Protein AF-A0A1I4DK15-F1 (afdb_monomer)

Mean predicted aligned error: 13.54 Å

Radius of gyration: 18.63 Å; Cα contacts (8 Å, |Δi|>4): 145; chains: 1; bounding box: 46×34×52 Å

Sequence (138 aa):
MPQNYDPCEICAALAQGGHEGVSSITADGKHLLVPVRHVETWGALTDEEKTQLSAQIYEVQQGYTLHSGLLADLRFVEHDGHLRVEIFERPLGEKTRLISGKEDHLIEHLKINLDAATQVDAALSFVMRSGLKMVFPY

Organism: NCBI:txid1280847

Secondary structure (DSSP, 8-state):
--------HHHHHHTTS---SEEEEEETTEEEEEESS--SSGGGS-HHHHHHHHHHHHHHHHHHHHHHSSPEEEEEE-TTSS-EEEEEEPPS-----S--SS--HHHHHHHHHHHT-S---HHHHTTSHHHHTTTTT-

Structure (mmCIF, N/CA/C/O backbone):
data_AF-A0A1I4DK15-F1
#
_entry.id   AF-A0A1I4DK15-F1
#
loop_
_atom_site.group_PDB
_atom_site.id
_atom_site.type_symbol
_atom_site.label_atom_id
_atom_site.label_alt_id
_atom_site.label_comp_id
_atom_site.label_asym_id
_atom_site.label_entity_id
_atom_site.label_seq_id
_atom_site.pdbx_PDB_ins_code
_atom_site.Cartn_x
_atom_site.Cartn_y
_atom_site.Cartn_z
_atom_site.occupancy
_atom_site.B_iso_or_equiv
_atom_site.auth_seq_id
_atom_site.auth_comp_id
_atom_site.auth_asym_id
_atom_site.auth_atom_id
_atom_site.pdbx_PDB_model_num
ATOM 1 N N . MET A 1 1 ? 28.155 -4.718 -18.084 1.00 32.56 1 MET A N 1
ATOM 2 C CA . MET A 1 1 ? 27.560 -5.975 -18.585 1.00 32.56 1 MET A CA 1
ATOM 3 C C . MET A 1 1 ? 26.055 -5.812 -18.488 1.00 32.56 1 MET A C 1
ATOM 5 O O . MET A 1 1 ? 25.633 -5.371 -17.426 1.00 32.56 1 MET A O 1
ATOM 9 N N . PRO A 1 2 ? 25.262 -6.037 -19.548 1.00 39.88 2 PRO A N 1
ATOM 10 C CA . PRO A 1 2 ? 23.816 -5.913 -19.428 1.00 39.88 2 PRO A CA 1
ATOM 11 C C . PRO A 1 2 ? 23.318 -7.103 -18.601 1.00 39.88 2 PRO A C 1
ATOM 13 O O . PRO A 1 2 ? 23.617 -8.251 -18.924 1.00 39.88 2 PRO A O 1
ATOM 16 N N . GLN A 1 3 ? 22.659 -6.821 -17.481 1.00 43.66 3 GLN A N 1
ATOM 17 C CA . GLN A 1 3 ? 22.002 -7.836 -16.668 1.00 43.66 3 GLN A CA 1
ATOM 18 C C . GLN A 1 3 ? 20.834 -8.397 -17.488 1.00 43.66 3 GLN A C 1
ATOM 20 O O . GLN A 1 3 ? 19.925 -7.657 -17.858 1.00 43.66 3 GLN A O 1
ATOM 25 N N . ASN A 1 4 ? 20.908 -9.686 -17.824 1.00 38.75 4 ASN A N 1
ATOM 26 C CA . ASN A 1 4 ? 19.766 -10.460 -18.303 1.00 38.75 4 ASN A CA 1
ATOM 27 C C . ASN A 1 4 ? 18.735 -10.479 -17.171 1.00 38.75 4 ASN A C 1
ATOM 29 O O . ASN A 1 4 ? 18.892 -11.239 -16.219 1.00 38.75 4 ASN A O 1
ATOM 33 N N . TYR A 1 5 ? 17.730 -9.614 -17.257 1.00 50.56 5 TYR A N 1
ATOM 34 C CA . TYR A 1 5 ? 16.531 -9.722 -16.440 1.00 50.56 5 TYR A CA 1
ATOM 35 C C . TYR A 1 5 ? 15.678 -10.858 -17.010 1.00 50.56 5 TYR A C 1
ATOM 37 O O . TYR A 1 5 ? 15.392 -10.871 -18.212 1.00 50.56 5 TYR A O 1
ATOM 45 N N . ASP A 1 6 ? 15.287 -11.808 -16.159 1.00 58.94 6 ASP A N 1
ATOM 46 C CA . ASP A 1 6 ? 14.157 -12.690 -16.447 1.00 58.94 6 ASP A CA 1
ATOM 47 C C . ASP A 1 6 ? 12.943 -11.830 -16.852 1.00 58.94 6 ASP A C 1
ATOM 49 O O . ASP A 1 6 ? 12.798 -10.700 -16.367 1.00 58.94 6 ASP A O 1
ATOM 53 N N . PRO A 1 7 ? 12.086 -12.297 -17.774 1.00 70.12 7 PRO A N 1
ATOM 54 C CA . PRO A 1 7 ? 10.965 -11.502 -18.253 1.00 70.12 7 PRO A CA 1
ATOM 55 C C . PRO A 1 7 ? 10.008 -11.193 -17.095 1.00 70.12 7 PRO A C 1
ATOM 57 O O . PRO A 1 7 ? 9.261 -12.058 -16.649 1.00 70.12 7 PRO A O 1
ATOM 60 N N . CYS A 1 8 ? 10.024 -9.948 -16.610 1.00 78.25 8 CYS A N 1
ATOM 61 C CA . CYS A 1 8 ? 9.085 -9.493 -15.592 1.00 78.25 8 CYS A CA 1
ATOM 62 C C . CYS A 1 8 ? 7.657 -9.518 -16.157 1.00 78.25 8 CYS A C 1
ATOM 64 O O . CYS A 1 8 ? 7.314 -8.739 -17.054 1.00 78.25 8 CYS A O 1
ATOM 66 N N . GLU A 1 9 ? 6.812 -10.388 -15.603 1.00 78.44 9 GLU A N 1
ATOM 67 C CA . GLU A 1 9 ? 5.414 -10.540 -16.020 1.00 78.44 9 GLU A CA 1
ATOM 68 C C . GLU A 1 9 ? 4.608 -9.249 -15.816 1.00 78.44 9 GLU A C 1
ATOM 70 O O . GLU A 1 9 ? 3.766 -8.909 -16.646 1.00 78.44 9 GLU A O 1
ATOM 75 N N . ILE A 1 10 ? 4.917 -8.478 -14.765 1.00 78.94 10 ILE A N 1
ATOM 76 C CA . ILE A 1 10 ? 4.265 -7.190 -14.484 1.00 78.94 10 ILE A CA 1
ATOM 77 C C . ILE A 1 10 ? 4.620 -6.165 -15.566 1.00 78.94 10 ILE A C 1
ATOM 79 O O . ILE A 1 10 ? 3.734 -5.495 -16.092 1.00 78.94 10 ILE A O 1
ATOM 83 N N . CYS A 1 11 ? 5.890 -6.078 -15.971 1.00 80.69 11 CYS A N 1
ATOM 84 C CA . CYS A 1 11 ? 6.291 -5.204 -17.075 1.00 80.69 11 CYS A CA 1
ATOM 85 C C . CYS A 1 11 ? 5.625 -5.613 -18.394 1.00 80.69 11 CYS A C 1
ATOM 87 O O . CYS A 1 11 ? 5.177 -4.747 -19.144 1.00 80.69 11 CYS A O 1
ATOM 89 N N . ALA A 1 12 ? 5.527 -6.917 -18.669 1.00 78.50 12 ALA A N 1
ATOM 90 C CA . ALA A 1 12 ? 4.858 -7.424 -19.864 1.00 78.50 12 ALA A CA 1
ATOM 91 C C . ALA A 1 12 ? 3.350 -7.111 -19.867 1.00 78.50 12 ALA A C 1
ATOM 93 O O . ALA A 1 12 ? 2.799 -6.763 -20.913 1.00 78.50 12 ALA A O 1
ATOM 94 N N . ALA A 1 13 ? 2.695 -7.189 -18.704 1.00 77.62 13 ALA A N 1
ATOM 95 C CA . ALA A 1 13 ? 1.289 -6.832 -18.539 1.00 77.62 13 ALA A CA 1
ATOM 96 C C . ALA A 1 13 ? 1.051 -5.321 -18.710 1.00 77.62 13 ALA A C 1
ATOM 98 O O . ALA A 1 13 ? 0.103 -4.917 -19.381 1.00 77.62 13 ALA A O 1
ATOM 99 N N . LEU A 1 14 ? 1.935 -4.481 -18.161 1.00 77.81 14 LEU A N 1
ATOM 100 C CA . LEU A 1 14 ? 1.814 -3.021 -18.230 1.00 77.81 14 LEU A CA 1
ATOM 101 C C . LEU A 1 14 ? 2.190 -2.445 -19.600 1.00 77.81 14 LEU A C 1
ATOM 103 O O . LEU A 1 14 ? 1.663 -1.403 -19.973 1.00 77.81 14 LEU A O 1
ATOM 107 N N . ALA A 1 15 ? 3.029 -3.127 -20.386 1.00 68.25 15 ALA A N 1
ATOM 108 C CA . ALA A 1 15 ? 3.416 -2.688 -21.731 1.00 68.25 15 ALA A CA 1
ATOM 109 C C . ALA A 1 15 ? 2.232 -2.562 -22.713 1.00 68.25 15 ALA A C 1
ATOM 111 O O . ALA A 1 15 ? 2.366 -1.933 -23.762 1.00 68.25 15 ALA A O 1
ATOM 112 N N . GLN A 1 16 ? 1.079 -3.159 -22.392 1.00 65.00 16 GLN A N 1
ATOM 113 C CA . GLN A 1 16 ? -0.124 -3.123 -23.228 1.00 65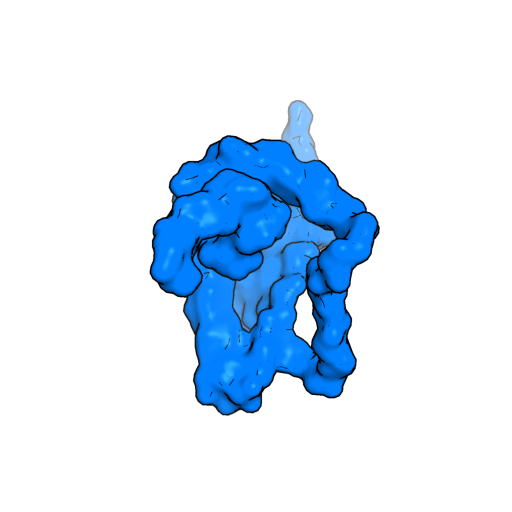.00 16 GLN A CA 1
ATOM 114 C C . GLN A 1 16 ? -1.049 -1.934 -22.920 1.00 65.00 16 GLN A C 1
ATOM 116 O O . GLN A 1 16 ? -1.995 -1.695 -23.670 1.00 65.00 16 GLN A O 1
ATOM 121 N N . GLY A 1 17 ? -0.784 -1.173 -21.853 1.00 59.06 17 GLY A N 1
ATOM 122 C CA . GLY A 1 17 ? -1.586 -0.021 -21.450 1.00 59.06 17 GLY A CA 1
ATOM 123 C C . GLY A 1 17 ? -0.741 1.242 -21.318 1.00 59.06 17 GLY A C 1
ATOM 124 O O . GLY A 1 17 ? 0.393 1.205 -20.853 1.00 59.06 17 GLY A O 1
ATOM 125 N N . GLY A 1 18 ? -1.286 2.386 -21.736 1.00 63.66 18 GLY A N 1
ATOM 126 C CA . GLY A 1 18 ? -0.659 3.703 -21.569 1.00 63.66 18 GLY A CA 1
ATOM 127 C C . GLY A 1 18 ? -0.708 4.176 -20.116 1.00 63.66 18 GLY A C 1
ATOM 128 O O . GLY A 1 18 ? -1.378 5.156 -19.812 1.00 63.66 18 GLY A O 1
ATOM 129 N N . HIS A 1 19 ? -0.073 3.432 -19.216 1.00 73.19 19 HIS A N 1
ATOM 130 C CA . HIS A 1 19 ? -0.015 3.739 -17.793 1.00 73.19 19 HIS A CA 1
ATOM 131 C C . HIS A 1 19 ? 1.154 4.689 -17.505 1.00 73.19 19 HIS A C 1
ATOM 133 O O . HIS A 1 19 ? 2.239 4.523 -18.058 1.00 73.19 19 HIS A O 1
ATOM 139 N N . GLU A 1 20 ? 0.961 5.642 -16.595 1.00 72.50 20 GLU A N 1
ATOM 140 C CA . GLU A 1 20 ? 2.021 6.525 -16.099 1.00 72.50 20 GLU A CA 1
ATOM 141 C C . GLU A 1 20 ? 2.091 6.459 -14.570 1.00 72.50 20 GLU A C 1
ATOM 143 O O . GLU A 1 20 ? 1.066 6.359 -13.895 1.00 72.50 20 GLU A O 1
ATOM 148 N N . GLY A 1 21 ? 3.309 6.502 -14.022 1.00 81.06 21 GLY A N 1
ATOM 149 C CA . GLY A 1 21 ? 3.545 6.499 -12.578 1.00 81.06 21 GLY A CA 1
ATOM 150 C C . GLY A 1 21 ? 3.225 5.157 -11.917 1.00 81.06 21 GLY A C 1
ATOM 151 O O . GLY A 1 21 ? 4.063 4.252 -11.902 1.00 81.06 21 GLY A O 1
ATOM 152 N N . VAL A 1 22 ? 2.011 5.023 -11.380 1.00 82.88 22 VAL A N 1
ATOM 153 C CA . VAL A 1 22 ? 1.527 3.847 -10.639 1.00 82.88 22 VAL A CA 1
ATOM 154 C C . VAL A 1 22 ? 0.218 3.351 -11.241 1.00 82.88 22 VAL A C 1
ATOM 156 O O . VAL A 1 22 ? -0.734 4.115 -11.399 1.00 82.88 22 VAL A O 1
ATOM 159 N N . SER A 1 23 ? 0.161 2.055 -11.533 1.00 85.50 23 SER A N 1
ATOM 160 C CA . SER A 1 23 ? -1.016 1.381 -12.072 1.00 85.50 23 SER A CA 1
ATOM 161 C C . SER A 1 23 ? -1.684 0.500 -11.018 1.00 85.50 23 SER A C 1
ATOM 163 O O . SER A 1 23 ? -1.016 -0.079 -10.157 1.00 85.50 23 SER A O 1
ATOM 165 N N . SER A 1 24 ? -3.006 0.372 -11.117 1.00 84.94 24 SER A N 1
ATOM 166 C CA . SER A 1 24 ? -3.810 -0.526 -10.294 1.00 84.94 24 SER A CA 1
ATOM 167 C C . SER A 1 24 ? -4.374 -1.666 -11.142 1.00 84.94 24 SER A C 1
ATOM 169 O O . SER A 1 24 ? -4.889 -1.4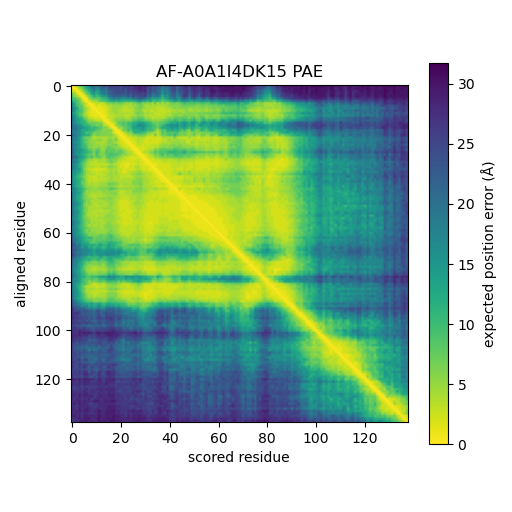66 -12.241 1.00 84.94 24 SER A O 1
ATOM 171 N N . ILE A 1 25 ? -4.248 -2.888 -10.634 1.00 84.12 25 ILE A N 1
ATOM 172 C CA . ILE A 1 25 ? -4.685 -4.121 -11.287 1.00 84.12 25 ILE A CA 1
ATOM 173 C C . ILE A 1 25 ? -5.494 -4.916 -10.266 1.00 84.12 25 ILE A C 1
ATOM 175 O O . ILE A 1 25 ? -5.035 -5.138 -9.152 1.00 84.12 25 ILE A O 1
ATOM 179 N N . THR A 1 26 ? -6.688 -5.380 -10.622 1.00 81.12 26 THR A N 1
ATOM 180 C CA . THR A 1 26 ? -7.466 -6.279 -9.756 1.00 81.12 26 THR A CA 1
ATOM 181 C C . THR A 1 26 ? -7.287 -7.717 -10.233 1.00 81.12 26 THR A C 1
ATOM 183 O O . THR A 1 26 ? -7.626 -8.032 -11.371 1.00 81.12 26 THR A O 1
ATOM 186 N N . ALA A 1 27 ? -6.762 -8.590 -9.371 1.00 77.19 27 ALA A N 1
ATOM 187 C CA . ALA A 1 27 ? -6.537 -10.007 -9.663 1.00 77.19 27 ALA A CA 1
ATOM 188 C C . ALA A 1 27 ? -6.908 -10.869 -8.447 1.00 77.19 27 ALA A C 1
ATOM 190 O O . ALA A 1 27 ? -6.560 -10.529 -7.318 1.00 77.19 27 ALA A O 1
ATOM 191 N N . ASP A 1 28 ? -7.633 -11.971 -8.665 1.00 73.69 28 ASP A N 1
ATOM 192 C CA . ASP A 1 28 ? -8.028 -12.943 -7.628 1.00 73.69 28 ASP A CA 1
ATOM 193 C C . ASP A 1 28 ? -8.676 -12.330 -6.367 1.00 73.69 28 ASP A C 1
ATOM 195 O O . ASP A 1 28 ? -8.428 -12.760 -5.240 1.00 73.69 28 ASP A O 1
ATOM 199 N N . GLY A 1 29 ? -9.498 -11.288 -6.540 1.00 73.69 29 GLY A N 1
ATOM 200 C CA . GLY A 1 29 ? -10.158 -10.585 -5.429 1.00 73.69 29 GLY A CA 1
ATOM 201 C C . GLY A 1 29 ? -9.235 -9.677 -4.606 1.00 73.69 29 GLY A C 1
ATOM 202 O O . GLY A 1 29 ? -9.658 -9.129 -3.587 1.00 73.69 29 GLY A O 1
ATOM 203 N N . LYS A 1 30 ? -7.987 -9.494 -5.047 1.00 80.88 30 LYS A N 1
ATOM 204 C CA . LYS A 1 30 ? -7.020 -8.555 -4.480 1.00 80.88 30 LYS A CA 1
ATOM 205 C C . LYS A 1 30 ? -6.847 -7.358 -5.405 1.00 80.88 30 LYS A C 1
ATOM 207 O O . LYS A 1 30 ? -6.879 -7.492 -6.630 1.00 80.88 30 LYS A O 1
ATOM 212 N N . HIS A 1 31 ? -6.598 -6.198 -4.817 1.00 86.75 31 HIS A N 1
ATOM 213 C CA . HIS A 1 31 ? -6.115 -5.033 -5.545 1.00 86.75 31 HIS A CA 1
ATOM 214 C C . HIS A 1 31 ? -4.589 -5.004 -5.487 1.00 86.75 31 HIS A C 1
ATOM 216 O O . HIS A 1 31 ? -3.995 -5.014 -4.416 1.00 86.75 31 HIS A O 1
ATOM 222 N N . LEU A 1 32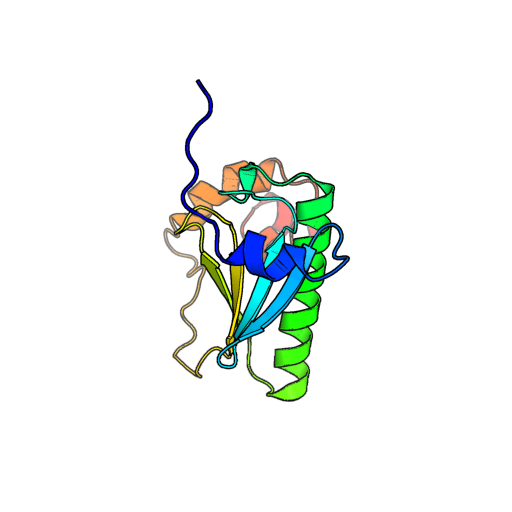 ? -3.952 -4.991 -6.648 1.00 88.19 32 LEU A N 1
ATOM 223 C CA . LEU A 1 32 ? -2.513 -4.892 -6.820 1.00 88.19 32 LEU A CA 1
ATOM 224 C C . LEU A 1 32 ? -2.186 -3.477 -7.283 1.00 88.19 32 LEU A C 1
ATOM 226 O O . LEU A 1 32 ? -2.697 -3.029 -8.306 1.00 88.19 32 LEU A O 1
ATOM 230 N N . LEU A 1 33 ? -1.324 -2.784 -6.551 1.00 89.38 33 LEU A N 1
ATOM 231 C CA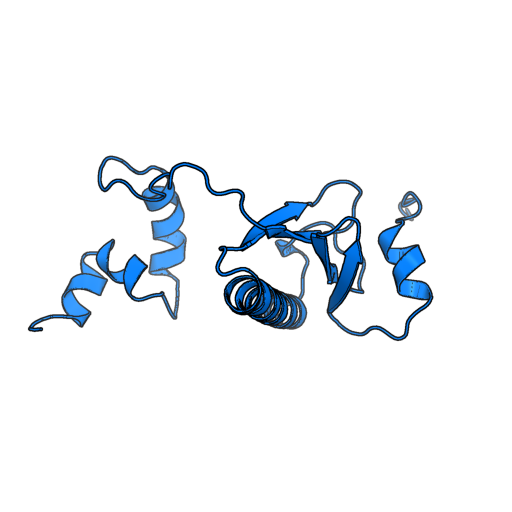 . LEU A 1 33 ? -0.749 -1.513 -6.978 1.00 89.38 33 LEU A CA 1
ATOM 232 C C . LEU A 1 33 ? 0.705 -1.744 -7.369 1.00 89.38 33 LEU A C 1
ATOM 234 O O . LEU A 1 33 ? 1.476 -2.314 -6.594 1.00 89.38 33 LEU A O 1
ATOM 238 N N . VAL A 1 34 ? 1.071 -1.318 -8.573 1.00 90.00 34 VAL A N 1
ATOM 239 C CA . VAL A 1 34 ? 2.395 -1.552 -9.156 1.00 90.00 34 VAL A CA 1
ATOM 240 C C . VAL A 1 34 ? 2.942 -0.266 -9.775 1.00 90.00 34 VAL A C 1
ATOM 242 O O . VAL A 1 34 ? 2.211 0.430 -10.483 1.00 90.00 34 VAL A O 1
ATOM 245 N N . PRO A 1 35 ? 4.222 0.078 -9.555 1.00 87.69 35 PRO A N 1
ATOM 246 C CA . PRO A 1 35 ? 4.866 1.130 -10.324 1.00 87.69 35 PRO A CA 1
ATOM 247 C C . PRO A 1 35 ? 4.971 0.683 -11.786 1.00 87.69 35 PRO A C 1
ATOM 249 O O . PRO A 1 35 ? 5.274 -0.476 -12.071 1.00 87.69 35 PRO A O 1
ATOM 252 N N . VAL A 1 36 ? 4.726 1.602 -12.719 1.00 86.81 36 VAL A N 1
ATOM 253 C CA . VAL A 1 36 ? 4.856 1.333 -14.161 1.00 86.81 36 VAL A CA 1
ATOM 254 C C . VAL A 1 36 ? 6.306 1.038 -14.520 1.00 86.81 36 VAL A C 1
ATOM 256 O O . VAL A 1 36 ? 6.608 0.141 -15.308 1.00 86.81 36 VAL A O 1
ATOM 259 N N . ARG A 1 37 ? 7.218 1.779 -13.894 1.00 85.38 37 ARG A N 1
ATOM 260 C CA . ARG A 1 37 ? 8.647 1.533 -13.983 1.00 85.38 37 ARG A CA 1
ATOM 261 C C . ARG A 1 37 ? 9.003 0.254 -13.229 1.00 85.38 37 ARG A C 1
ATOM 263 O O . ARG A 1 37 ? 8.514 0.019 -12.127 1.00 85.38 37 ARG A O 1
ATOM 270 N N . HIS A 1 38 ? 9.901 -0.542 -13.806 1.00 85.00 38 HIS A N 1
ATOM 271 C CA . HIS A 1 38 ? 10.458 -1.705 -13.125 1.00 85.00 38 HIS A CA 1
ATOM 272 C C . HIS A 1 38 ? 11.283 -1.255 -11.916 1.00 85.00 38 HIS A C 1
ATOM 274 O O . HIS A 1 38 ? 12.297 -0.565 -12.065 1.00 85.00 38 HIS A O 1
ATOM 280 N N . VAL A 1 39 ? 10.811 -1.604 -10.724 1.00 85.88 39 VAL A N 1
ATOM 281 C CA . VAL A 1 39 ? 11.415 -1.223 -9.448 1.00 85.88 39 VAL A CA 1
ATOM 282 C C . VAL A 1 39 ? 11.333 -2.415 -8.514 1.00 85.88 39 VAL A C 1
ATOM 284 O O . VAL A 1 39 ? 10.239 -2.889 -8.254 1.00 85.88 39 VAL A O 1
ATOM 287 N N . GLU A 1 40 ? 12.465 -2.876 -7.989 1.00 84.44 40 GLU A N 1
ATOM 288 C CA . GLU A 1 40 ? 12.525 -4.069 -7.127 1.00 84.44 40 GLU A CA 1
ATOM 289 C C . GLU A 1 40 ? 12.083 -3.791 -5.681 1.00 84.44 40 GLU A C 1
ATOM 291 O O . GLU A 1 40 ? 11.498 -4.652 -5.034 1.00 84.44 40 GLU A O 1
ATOM 296 N N . THR A 1 41 ? 12.349 -2.588 -5.164 1.00 82.19 41 THR A N 1
ATOM 297 C CA . THR A 1 41 ? 12.163 -2.255 -3.740 1.00 82.19 41 THR A CA 1
ATOM 298 C C . THR A 1 41 ? 11.516 -0.891 -3.550 1.00 82.19 41 THR A C 1
ATOM 300 O O . THR A 1 41 ? 11.698 0.017 -4.366 1.00 82.19 41 THR A O 1
ATOM 303 N N . TRP A 1 42 ? 10.825 -0.691 -2.424 1.00 81.69 42 TRP A N 1
ATOM 304 C CA . TRP A 1 42 ? 10.235 0.614 -2.080 1.00 81.69 42 TRP A CA 1
ATOM 305 C C . TRP A 1 42 ? 11.255 1.768 -2.102 1.00 81.69 42 TRP A C 1
ATOM 307 O O . TRP A 1 42 ? 10.953 2.885 -2.526 1.00 81.69 42 TRP A O 1
ATOM 317 N N . GLY A 1 43 ? 12.489 1.506 -1.659 1.00 81.31 43 GLY A N 1
ATOM 318 C CA . GLY A 1 43 ? 13.554 2.511 -1.598 1.00 81.31 43 GLY A CA 1
ATOM 319 C C . GLY A 1 43 ? 13.981 3.049 -2.966 1.00 81.31 43 GLY A C 1
ATOM 320 O O . GLY A 1 43 ? 14.452 4.181 -3.048 1.00 81.31 43 GLY A O 1
ATOM 321 N N . ALA A 1 44 ? 13.778 2.270 -4.030 1.00 81.44 44 ALA A N 1
ATOM 322 C CA . ALA A 1 44 ? 14.139 2.629 -5.397 1.00 81.44 44 ALA A CA 1
ATOM 323 C C . ALA A 1 44 ? 13.034 3.402 -6.149 1.00 81.44 44 ALA A C 1
ATOM 325 O O . ALA A 1 44 ? 13.231 3.774 -7.311 1.00 81.44 44 ALA A O 1
ATOM 326 N N . LEU A 1 45 ? 11.892 3.662 -5.502 1.00 83.81 45 LEU A N 1
ATOM 327 C CA . LEU A 1 45 ? 10.849 4.552 -6.013 1.00 83.81 45 LEU A CA 1
ATOM 328 C C . LEU A 1 45 ? 11.280 6.023 -5.933 1.00 83.81 45 LEU A C 1
ATOM 330 O O . LEU A 1 45 ? 11.944 6.440 -4.977 1.00 83.81 45 LEU A O 1
ATOM 334 N N . THR A 1 46 ? 10.840 6.823 -6.902 1.00 86.56 46 THR A N 1
ATOM 335 C CA . THR A 1 46 ? 10.923 8.286 -6.819 1.00 86.56 46 THR A CA 1
ATOM 336 C C . THR A 1 46 ? 9.946 8.812 -5.765 1.00 86.56 46 THR A C 1
ATOM 338 O O . THR A 1 46 ? 8.985 8.138 -5.391 1.00 86.56 46 THR A O 1
ATOM 341 N N . ASP A 1 47 ? 10.161 10.028 -5.266 1.00 84.00 47 ASP A N 1
ATOM 342 C CA . ASP A 1 47 ? 9.256 10.623 -4.270 1.00 84.00 47 ASP A CA 1
ATOM 343 C C . ASP A 1 47 ? 7.850 10.875 -4.834 1.00 84.00 47 ASP A C 1
ATOM 345 O O . ASP A 1 47 ? 6.853 10.782 -4.114 1.00 84.00 47 ASP A O 1
ATOM 349 N N . GLU A 1 48 ? 7.758 11.119 -6.141 1.00 84.56 48 GLU A N 1
ATOM 350 C CA . GLU A 1 48 ? 6.491 11.211 -6.860 1.00 84.56 48 GLU A CA 1
ATOM 351 C C . GLU A 1 48 ? 5.784 9.851 -6.923 1.00 84.56 48 GLU A C 1
ATOM 353 O O . GLU A 1 48 ? 4.618 9.759 -6.543 1.00 84.56 48 GLU A O 1
ATOM 358 N N . GLU A 1 49 ? 6.496 8.780 -7.293 1.00 83.88 49 GLU A N 1
ATOM 359 C CA . GLU A 1 49 ? 5.950 7.416 -7.297 1.00 83.88 49 GLU A CA 1
ATOM 360 C C . GLU A 1 49 ? 5.504 6.996 -5.889 1.00 83.88 49 GLU A C 1
ATOM 362 O O . GLU A 1 49 ? 4.414 6.454 -5.729 1.00 83.88 49 GLU A O 1
ATOM 367 N N . LYS A 1 50 ? 6.289 7.299 -4.844 1.00 84.12 50 LYS A N 1
ATOM 368 C CA . LYS A 1 50 ? 5.911 7.027 -3.443 1.00 84.12 50 LYS A CA 1
ATOM 369 C C . LYS A 1 50 ? 4.638 7.764 -3.046 1.00 84.12 50 LYS A C 1
ATOM 371 O O . LYS A 1 50 ? 3.785 7.192 -2.368 1.00 84.12 50 LYS A O 1
ATOM 376 N N . THR A 1 51 ? 4.507 9.023 -3.460 1.00 83.81 51 THR A N 1
ATOM 377 C CA . THR A 1 51 ? 3.335 9.856 -3.169 1.00 83.81 51 THR A CA 1
ATOM 378 C C . THR A 1 51 ? 2.095 9.314 -3.876 1.00 83.81 51 THR A C 1
ATOM 380 O O . THR A 1 51 ? 1.065 9.111 -3.234 1.00 83.81 51 THR A O 1
ATOM 383 N N . GLN A 1 52 ? 2.203 9.015 -5.172 1.00 85.88 52 GLN A N 1
ATOM 384 C CA . GLN A 1 52 ? 1.120 8.426 -5.962 1.00 85.88 52 GLN A CA 1
ATOM 385 C C . GLN A 1 52 ? 0.697 7.066 -5.404 1.00 85.88 52 GLN A C 1
ATOM 387 O O . GLN A 1 52 ? -0.492 6.813 -5.225 1.00 85.88 52 GLN A O 1
ATOM 392 N N . LEU A 1 53 ? 1.665 6.212 -5.070 1.00 86.38 53 LEU A N 1
ATOM 393 C CA . LEU A 1 53 ? 1.389 4.880 -4.552 1.00 86.38 53 LEU A CA 1
ATOM 394 C C . LEU A 1 53 ? 0.727 4.951 -3.170 1.00 86.38 53 LEU A C 1
ATOM 396 O O . LEU A 1 53 ? -0.249 4.251 -2.927 1.00 86.38 53 LEU A O 1
ATOM 400 N N . SER A 1 54 ? 1.180 5.854 -2.296 1.00 83.75 54 SER A N 1
ATOM 401 C CA . SER A 1 54 ? 0.554 6.084 -0.984 1.00 83.75 54 SER A CA 1
ATOM 402 C C . SER A 1 54 ? -0.883 6.603 -1.106 1.00 83.75 54 SER A C 1
ATOM 404 O O . SER A 1 54 ? -1.764 6.149 -0.376 1.00 83.75 54 SER A O 1
ATOM 406 N N . ALA A 1 55 ? -1.136 7.521 -2.044 1.00 84.62 55 ALA A N 1
ATOM 407 C CA . ALA A 1 55 ? -2.476 8.042 -2.304 1.00 84.62 55 ALA A CA 1
ATOM 408 C C . ALA A 1 55 ? -3.424 6.946 -2.819 1.00 84.62 55 ALA A C 1
ATOM 410 O O . ALA A 1 55 ? -4.535 6.810 -2.308 1.00 84.62 55 ALA A O 1
ATOM 411 N N . GLN A 1 56 ? -2.967 6.119 -3.766 1.00 86.94 56 GLN A N 1
ATOM 412 C CA . GLN A 1 56 ? -3.757 5.000 -4.285 1.00 86.94 56 GLN A CA 1
ATOM 413 C C . GLN A 1 56 ? -4.002 3.918 -3.225 1.00 86.94 56 GLN A C 1
ATOM 415 O O . GLN A 1 56 ? -5.108 3.390 -3.144 1.00 86.94 56 GLN A O 1
ATOM 420 N N . ILE A 1 57 ? -3.012 3.614 -2.373 1.00 86.75 57 ILE A N 1
ATOM 421 C CA . ILE A 1 57 ? -3.202 2.705 -1.230 1.00 86.75 57 ILE A CA 1
ATOM 422 C C . ILE A 1 57 ? -4.361 3.200 -0.366 1.00 86.75 57 ILE A C 1
ATOM 424 O O . ILE A 1 57 ? -5.280 2.435 -0.074 1.00 86.75 57 ILE A O 1
ATOM 428 N N . TYR A 1 58 ? -4.334 4.479 0.014 1.00 84.69 58 TYR A N 1
ATOM 429 C CA . TYR A 1 58 ? -5.367 5.070 0.858 1.00 84.69 58 TYR A CA 1
ATOM 430 C C . TYR A 1 58 ? -6.754 4.983 0.210 1.00 84.69 58 TYR A C 1
ATOM 432 O O . TYR A 1 58 ? -7.709 4.560 0.860 1.00 84.69 58 TYR A O 1
ATOM 440 N N . GLU A 1 59 ? -6.867 5.334 -1.071 1.00 84.25 59 GLU A N 1
ATOM 441 C CA . GLU A 1 59 ? -8.132 5.283 -1.809 1.00 84.25 59 GLU A CA 1
ATOM 442 C C . GLU A 1 59 ? -8.716 3.864 -1.852 1.00 84.25 59 GLU A C 1
ATOM 444 O O . GLU A 1 59 ? -9.885 3.659 -1.516 1.00 84.25 59 GLU A O 1
ATOM 449 N N . VAL A 1 60 ? -7.892 2.863 -2.177 1.00 85.00 60 VAL A N 1
ATOM 450 C CA . VAL A 1 60 ? -8.331 1.462 -2.227 1.00 85.00 60 VAL A CA 1
ATOM 451 C C . VAL A 1 60 ? -8.741 0.962 -0.838 1.00 85.00 60 VAL A C 1
ATOM 453 O O . VAL A 1 60 ? -9.769 0.297 -0.701 1.00 85.00 60 VAL A O 1
ATOM 456 N N . GLN A 1 61 ? -7.999 1.313 0.218 1.00 82.62 61 GLN A N 1
ATOM 457 C CA . GLN A 1 61 ? -8.357 0.948 1.595 1.00 82.62 61 GLN A CA 1
ATOM 458 C C . GLN A 1 61 ? -9.687 1.569 2.047 1.00 82.62 61 GLN A C 1
ATOM 460 O O . GLN A 1 61 ? -10.485 0.907 2.724 1.00 82.62 61 GLN A O 1
ATOM 465 N N . GLN A 1 62 ? -9.948 2.824 1.670 1.00 80.00 62 GLN A N 1
ATOM 466 C CA . GLN A 1 62 ? -11.237 3.469 1.924 1.00 80.00 62 GLN A CA 1
ATOM 467 C C . GLN A 1 62 ? -12.363 2.769 1.164 1.00 80.00 62 GLN A C 1
ATOM 469 O O . GLN A 1 62 ? -13.422 2.527 1.741 1.00 80.00 62 GLN A O 1
ATOM 474 N N . GLY A 1 63 ? -12.121 2.366 -0.088 1.00 80.88 63 GLY A N 1
ATOM 475 C CA . GLY A 1 63 ? -13.065 1.579 -0.882 1.00 80.88 63 GLY A CA 1
ATOM 476 C C . GLY A 1 63 ? -13.502 0.296 -0.170 1.00 80.88 63 GLY A C 1
ATOM 477 O O . GLY A 1 63 ? -14.698 0.059 -0.013 1.00 80.88 63 GLY A O 1
ATOM 478 N N . TYR A 1 64 ? -12.554 -0.488 0.349 1.00 75.81 64 TYR A N 1
ATOM 479 C CA . TYR A 1 64 ? -12.863 -1.682 1.146 1.00 75.81 64 TYR A CA 1
ATOM 480 C C . TYR A 1 64 ? -13.697 -1.360 2.392 1.00 75.81 64 TYR A C 1
ATOM 482 O O . TYR A 1 64 ? -14.732 -1.982 2.633 1.00 75.81 64 TYR A O 1
ATOM 490 N N . THR A 1 65 ? -13.305 -0.326 3.140 1.00 73.56 65 THR A N 1
ATOM 491 C CA . THR A 1 65 ? -14.019 0.080 4.361 1.00 73.56 65 THR A CA 1
ATOM 492 C C . THR A 1 65 ? -15.462 0.498 4.062 1.00 73.56 65 THR A C 1
ATOM 494 O O . THR A 1 65 ? -16.374 0.150 4.810 1.00 73.56 65 THR A O 1
ATOM 497 N N . LEU A 1 66 ? -15.690 1.213 2.959 1.00 76.25 66 LEU A N 1
ATOM 498 C CA . LEU A 1 66 ? -17.018 1.674 2.550 1.00 76.25 66 LEU A CA 1
ATOM 499 C C . LEU A 1 66 ? -17.892 0.547 1.981 1.00 76.25 66 LEU A C 1
ATOM 501 O O . LEU A 1 66 ? -19.102 0.554 2.207 1.00 76.25 66 LEU A O 1
ATOM 505 N N . HIS A 1 67 ? -17.309 -0.406 1.247 1.00 71.69 67 HIS A N 1
ATOM 506 C CA . HIS A 1 67 ? -18.066 -1.452 0.553 1.00 71.69 67 HIS A CA 1
ATOM 507 C C . HIS A 1 67 ? -18.354 -2.685 1.411 1.00 71.69 67 HIS A C 1
ATOM 509 O O . HIS A 1 67 ? -19.480 -3.182 1.379 1.00 71.69 67 HIS A O 1
ATOM 515 N N . SER A 1 68 ? -17.376 -3.180 2.172 1.00 68.75 68 SER A N 1
ATOM 516 C CA . SER A 1 68 ? -17.538 -4.389 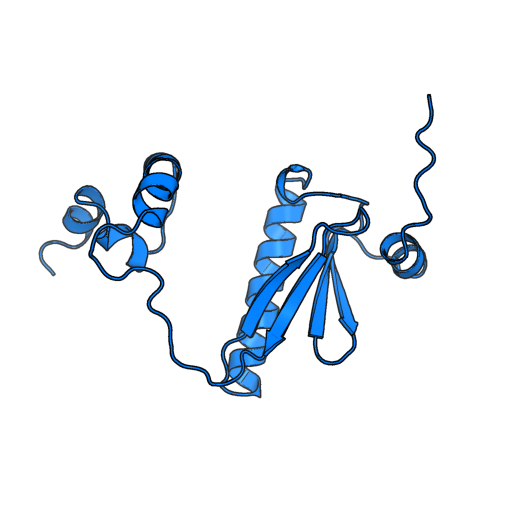2.990 1.00 68.75 68 SER A CA 1
ATOM 517 C C . SER A 1 68 ? -17.609 -4.110 4.491 1.00 68.75 68 SER A C 1
ATOM 519 O O . SER A 1 68 ? -17.932 -5.011 5.264 1.00 68.75 68 SER A O 1
ATOM 521 N N . GLY A 1 69 ? -17.342 -2.873 4.933 1.00 66.88 69 GLY A N 1
ATOM 522 C CA . GLY A 1 69 ? -17.251 -2.541 6.360 1.00 66.88 69 GLY A CA 1
ATOM 523 C C . GLY A 1 69 ? -16.048 -3.191 7.054 1.00 66.88 69 GLY A C 1
ATOM 524 O O . GLY A 1 69 ? -15.913 -3.097 8.277 1.00 66.88 69 GLY A O 1
ATOM 525 N N . LEU A 1 70 ? -15.187 -3.868 6.288 1.00 67.00 70 LEU A N 1
ATOM 526 C CA . LEU A 1 70 ? -13.984 -4.536 6.754 1.00 67.00 70 LEU A CA 1
ATOM 527 C C . LEU A 1 70 ? -12.764 -3.655 6.495 1.00 67.00 70 LEU A C 1
ATOM 529 O O . LEU A 1 70 ? -12.716 -2.873 5.549 1.00 67.00 70 LEU A O 1
ATOM 533 N N . LEU A 1 71 ? -11.756 -3.803 7.353 1.00 71.75 71 LEU A N 1
ATOM 534 C CA . LEU A 1 71 ? -10.455 -3.188 7.117 1.00 71.75 71 LEU A CA 1
ATOM 535 C C . LEU A 1 71 ? -9.726 -3.962 6.013 1.00 71.75 71 LEU A C 1
ATOM 537 O O . LEU A 1 71 ? -9.817 -5.188 5.945 1.00 71.75 71 LEU A O 1
ATOM 541 N N . ALA A 1 72 ? -8.973 -3.253 5.181 1.00 79.19 72 ALA A N 1
ATOM 542 C CA . ALA A 1 72 ? -8.067 -3.865 4.219 1.00 79.19 72 ALA A CA 1
ATOM 543 C C . ALA A 1 72 ? -6.664 -3.998 4.819 1.00 79.19 72 ALA A C 1
ATOM 545 O O . ALA A 1 72 ? -6.114 -3.024 5.344 1.00 79.19 72 ALA A O 1
ATOM 546 N N . ASP A 1 73 ? -6.085 -5.192 4.714 1.00 81.50 73 ASP A N 1
ATOM 547 C CA . ASP A 1 73 ? -4.670 -5.413 5.000 1.00 81.50 73 ASP A CA 1
ATOM 548 C C . ASP A 1 73 ? -3.829 -5.133 3.747 1.00 81.50 73 ASP A C 1
ATOM 550 O O . ASP A 1 73 ? -4.302 -5.195 2.609 1.00 81.50 73 ASP A O 1
ATOM 554 N N . LEU A 1 74 ? -2.559 -4.807 3.985 1.00 85.56 74 LEU A N 1
ATOM 555 C CA . LEU A 1 74 ? -1.574 -4.487 2.960 1.00 85.56 74 LEU A CA 1
ATOM 556 C C . LEU A 1 74 ? -0.406 -5.462 3.047 1.00 85.56 74 LEU A C 1
ATOM 558 O O . LEU A 1 74 ? 0.067 -5.794 4.137 1.00 85.56 74 LEU A O 1
ATOM 562 N N . ARG A 1 75 ? 0.110 -5.873 1.892 1.00 85.69 75 ARG A N 1
ATOM 563 C CA . ARG A 1 75 ? 1.352 -6.632 1.787 1.00 85.69 75 ARG A CA 1
ATOM 564 C C . ARG A 1 75 ? 2.227 -6.047 0.694 1.00 85.69 75 ARG A C 1
ATOM 566 O O . ARG A 1 75 ? 1.831 -5.996 -0.464 1.00 85.69 75 ARG A O 1
ATOM 573 N N . PHE A 1 76 ? 3.443 -5.678 1.068 1.00 83.50 76 PHE A N 1
ATOM 574 C CA . PHE A 1 76 ? 4.499 -5.364 0.117 1.00 83.50 76 PHE A CA 1
ATOM 575 C C . PHE A 1 76 ? 5.134 -6.674 -0.335 1.00 83.50 76 PHE A C 1
ATOM 577 O O . PHE A 1 76 ? 5.579 -7.471 0.493 1.00 83.50 76 PHE A O 1
ATOM 584 N N . VAL A 1 77 ? 5.122 -6.917 -1.639 1.00 83.56 77 VAL A N 1
ATOM 585 C CA . VAL A 1 77 ? 5.771 -8.069 -2.253 1.00 83.56 77 VAL A CA 1
ATOM 586 C C . VAL A 1 77 ? 6.871 -7.536 -3.155 1.00 83.56 77 VAL A C 1
ATOM 588 O O . VAL A 1 77 ? 6.610 -6.879 -4.157 1.00 83.56 77 VAL A O 1
ATOM 591 N N . GLU A 1 78 ? 8.104 -7.813 -2.750 1.00 79.62 78 GLU A N 1
ATOM 592 C CA . GLU A 1 78 ? 9.336 -7.470 -3.475 1.00 79.62 78 GLU A CA 1
ATOM 593 C C . GLU A 1 78 ? 9.931 -8.709 -4.176 1.00 79.62 78 GLU A C 1
ATOM 595 O O . GLU A 1 78 ? 11.022 -8.670 -4.738 1.00 79.62 78 GLU A O 1
ATOM 600 N N . HIS A 1 79 ? 9.221 -9.842 -4.126 1.00 59.19 79 HIS A N 1
ATOM 601 C CA . HIS A 1 79 ? 9.644 -11.094 -4.746 1.00 59.19 79 HIS A CA 1
ATOM 602 C C . HIS A 1 79 ? 9.330 -11.072 -6.250 1.00 59.19 79 HIS A C 1
ATOM 604 O O . HIS A 1 79 ? 8.281 -10.570 -6.645 1.00 59.19 79 HIS A O 1
ATOM 610 N N . ASP A 1 80 ? 10.230 -11.631 -7.063 1.00 63.16 80 ASP A N 1
ATOM 611 C CA . ASP A 1 80 ? 10.167 -11.693 -8.539 1.00 63.16 80 ASP A CA 1
ATOM 612 C C . ASP A 1 80 ? 10.565 -10.390 -9.265 1.00 63.16 80 ASP A C 1
ATOM 614 O O . ASP A 1 80 ? 10.258 -10.181 -10.438 1.00 63.16 80 ASP A O 1
ATOM 618 N N . GLY A 1 81 ? 11.309 -9.518 -8.576 1.00 73.88 81 GLY A N 1
ATOM 619 C CA . GLY A 1 81 ? 12.029 -8.393 -9.182 1.00 73.88 81 GLY A CA 1
ATOM 620 C C . GLY A 1 81 ? 11.191 -7.141 -9.459 1.00 73.88 81 GLY A C 1
ATOM 621 O O . GLY A 1 81 ? 11.730 -6.122 -9.871 1.00 73.88 81 GLY A O 1
ATOM 622 N N . HIS A 1 82 ? 9.881 -7.151 -9.208 1.00 85.00 82 HIS A N 1
ATOM 623 C CA . HIS A 1 82 ? 9.040 -5.960 -9.373 1.00 85.00 82 HIS A CA 1
ATOM 624 C C . HIS A 1 82 ? 8.127 -5.782 -8.165 1.00 85.00 82 HIS A C 1
ATOM 626 O O . HIS A 1 82 ? 7.258 -6.606 -7.888 1.00 85.00 82 HIS A O 1
ATOM 632 N N . LEU A 1 83 ? 8.326 -4.669 -7.465 1.00 85.94 83 LEU A N 1
ATOM 633 C CA . LEU A 1 83 ? 7.546 -4.223 -6.326 1.00 85.94 83 LEU A CA 1
ATOM 634 C C . LEU A 1 83 ? 6.062 -4.201 -6.677 1.00 85.94 83 LEU A C 1
ATOM 636 O O . LEU A 1 83 ? 5.627 -3.484 -7.579 1.00 85.94 83 LEU A O 1
ATOM 640 N N . ARG A 1 84 ? 5.269 -4.909 -5.885 1.00 88.19 84 ARG A N 1
ATOM 641 C CA . ARG A 1 84 ? 3.816 -4.783 -5.896 1.00 88.19 84 ARG A CA 1
ATOM 642 C C . ARG A 1 84 ? 3.287 -4.646 -4.483 1.00 88.19 84 ARG A C 1
ATOM 644 O O . ARG A 1 84 ? 3.796 -5.262 -3.546 1.00 88.19 84 ARG A O 1
ATOM 651 N N . VAL A 1 85 ? 2.237 -3.856 -4.337 1.00 88.81 85 VAL A N 1
ATOM 652 C CA . VAL A 1 85 ? 1.483 -3.753 -3.092 1.00 88.81 85 VAL A CA 1
ATOM 653 C C . VAL A 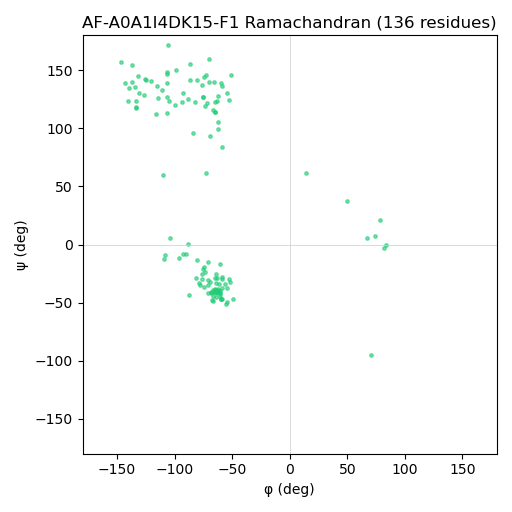1 85 ? 0.166 -4.476 -3.283 1.00 88.81 85 VAL A C 1
ATOM 655 O O . VAL A 1 85 ? -0.662 -4.070 -4.091 1.00 88.81 85 VAL A O 1
ATOM 658 N N . GLU A 1 86 ? -0.006 -5.572 -2.554 1.00 89.12 86 GLU A N 1
ATOM 659 C CA . GLU A 1 86 ? -1.256 -6.319 -2.511 1.00 89.12 86 GLU A CA 1
ATOM 660 C C . GLU A 1 86 ? -2.138 -5.743 -1.404 1.00 89.12 86 GLU A C 1
ATOM 662 O O . GLU A 1 86 ? -1.732 -5.674 -0.243 1.00 89.12 86 GLU A O 1
ATOM 667 N N . ILE A 1 87 ? -3.355 -5.363 -1.764 1.00 87.44 87 ILE A N 1
ATOM 668 C CA . ILE A 1 87 ? -4.403 -4.892 -0.868 1.00 87.44 87 ILE A CA 1
ATOM 669 C C . ILE A 1 87 ? -5.529 -5.915 -0.920 1.00 87.44 87 ILE A C 1
ATOM 671 O O . ILE A 1 87 ? -6.003 -6.277 -1.999 1.00 87.44 87 ILE A O 1
ATOM 675 N N . PHE A 1 88 ? -5.927 -6.421 0.240 1.00 84.69 88 PHE A N 1
ATOM 676 C CA . PHE A 1 88 ? -6.928 -7.477 0.343 1.00 84.69 88 PHE A CA 1
ATOM 677 C C . PHE A 1 88 ? -7.765 -7.310 1.606 1.00 84.69 88 PHE A C 1
ATOM 679 O O . PHE A 1 88 ? -7.336 -6.694 2.583 1.00 84.69 88 PHE A O 1
ATOM 686 N N . GLU A 1 89 ? -8.970 -7.876 1.596 1.00 81.50 89 GLU A N 1
ATOM 687 C CA . GLU A 1 89 ? -9.834 -7.854 2.773 1.00 81.50 89 GLU A CA 1
ATOM 688 C C . GLU A 1 89 ? -9.178 -8.594 3.928 1.00 81.50 89 GLU A C 1
ATOM 690 O O . GLU A 1 89 ? -8.772 -9.754 3.799 1.00 81.50 89 GLU A O 1
ATOM 695 N N . ARG A 1 90 ? -9.103 -7.932 5.083 1.00 72.25 90 ARG A N 1
ATOM 696 C CA . ARG A 1 90 ? -8.671 -8.589 6.304 1.00 72.25 90 ARG A CA 1
ATOM 697 C C . ARG A 1 90 ? -9.796 -9.507 6.787 1.00 72.25 90 ARG A C 1
ATOM 699 O O . ARG A 1 90 ? -10.871 -9.006 7.133 1.00 72.25 90 ARG A O 1
ATOM 706 N N . PRO A 1 91 ? -9.575 -10.830 6.899 1.00 67.69 91 PRO A N 1
ATOM 707 C CA . PRO A 1 91 ? -10.531 -11.687 7.582 1.00 67.69 91 PRO A CA 1
ATOM 708 C C . PRO A 1 91 ? -10.676 -11.216 9.036 1.00 67.69 91 PRO A C 1
ATOM 710 O O . PRO A 1 91 ? -9.685 -10.858 9.675 1.00 67.69 91 PRO A O 1
ATOM 713 N N . LEU A 1 92 ? -11.907 -11.206 9.558 1.00 63.00 92 LEU A N 1
ATOM 714 C CA . LEU A 1 92 ? -12.229 -10.873 10.953 1.00 63.00 92 LEU A CA 1
ATOM 715 C C . LEU A 1 92 ? -11.504 -11.833 11.919 1.00 63.00 92 LEU A C 1
ATOM 717 O O . LEU A 1 92 ? -12.052 -12.842 12.347 1.00 63.00 92 LEU A O 1
ATOM 721 N N . GLY A 1 93 ? -10.247 -11.533 12.230 1.00 62.50 93 GLY A N 1
ATOM 722 C CA . GLY A 1 93 ? -9.431 -12.205 13.236 1.00 62.50 93 GLY A CA 1
ATOM 723 C C . GLY A 1 93 ? -9.270 -11.343 14.485 1.00 62.50 93 GLY A C 1
ATOM 724 O O . GLY A 1 93 ? -9.644 -10.165 14.498 1.00 62.50 93 GLY A O 1
ATOM 725 N N . GLU A 1 94 ? -8.694 -11.914 15.544 1.00 58.97 94 GLU A N 1
ATOM 726 C CA . GLU A 1 94 ? -8.378 -11.142 16.746 1.00 58.97 94 GLU A CA 1
ATOM 727 C C . GLU A 1 94 ? -7.520 -9.920 16.386 1.00 58.97 94 GLU A C 1
ATOM 729 O O . GLU A 1 94 ? -6.527 -10.003 15.657 1.00 58.97 94 GLU A O 1
ATOM 734 N N . LYS A 1 95 ? -7.933 -8.746 16.879 1.00 58.22 95 LYS A N 1
ATOM 735 C CA . LYS A 1 95 ? -7.172 -7.507 16.721 1.00 58.22 95 LYS A CA 1
ATOM 736 C C . LYS A 1 95 ? -5.907 -7.612 17.568 1.00 58.22 95 LYS A C 1
ATOM 738 O O . LYS A 1 95 ? -5.920 -7.274 18.750 1.00 58.22 95 LYS A O 1
ATOM 743 N N . THR A 1 96 ? -4.812 -8.066 16.971 1.00 55.41 96 THR A N 1
ATOM 744 C CA . THR A 1 96 ? -3.501 -8.020 17.618 1.00 55.41 96 THR A CA 1
ATOM 745 C C . THR A 1 96 ? -3.134 -6.559 17.860 1.00 55.41 96 THR A C 1
ATOM 747 O O . THR A 1 96 ? -3.135 -5.749 16.929 1.00 55.41 96 THR A O 1
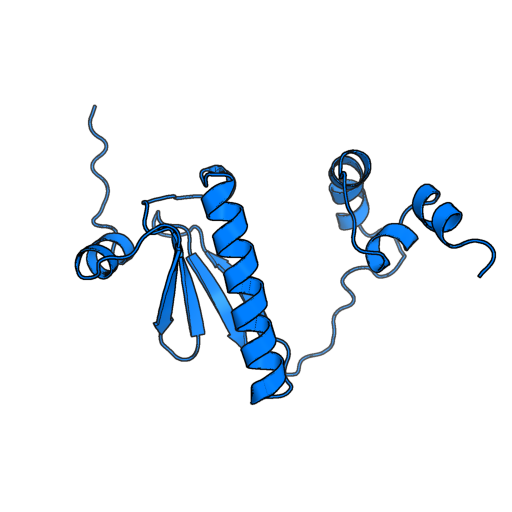ATOM 750 N N . ARG A 1 97 ? -2.858 -6.190 19.114 1.00 55.34 97 ARG A N 1
ATOM 751 C CA . ARG A 1 97 ? -2.355 -4.848 19.430 1.00 55.34 97 ARG A CA 1
ATOM 752 C C . ARG A 1 97 ? -0.977 -4.693 18.794 1.00 55.34 97 ARG A C 1
ATOM 754 O O . ARG A 1 97 ? -0.089 -5.482 19.091 1.00 55.34 97 ARG A O 1
ATOM 761 N N . LEU A 1 98 ? -0.816 -3.683 17.942 1.00 57.50 98 LEU A N 1
ATOM 762 C CA . LEU A 1 98 ? 0.473 -3.361 17.317 1.00 57.50 98 LEU A CA 1
ATOM 763 C C . LEU A 1 98 ? 1.465 -2.761 18.323 1.00 57.50 98 LEU A C 1
ATOM 765 O O . LEU A 1 98 ? 2.667 -2.950 18.190 1.00 57.50 98 LEU A O 1
ATOM 769 N N . ILE A 1 99 ? 0.945 -2.045 19.324 1.00 58.31 99 ILE A N 1
ATOM 770 C CA . ILE A 1 99 ? 1.700 -1.451 20.428 1.00 58.31 99 ILE A CA 1
ATOM 771 C C . ILE A 1 99 ? 0.926 -1.789 21.701 1.00 58.31 99 ILE A C 1
ATOM 773 O O . ILE A 1 99 ? -0.256 -1.455 21.836 1.00 58.31 99 ILE A O 1
ATOM 777 N N . SER A 1 100 ? 1.559 -2.524 22.608 1.00 61.91 100 SER A N 1
ATOM 778 C CA . SER A 1 100 ? 0.942 -3.011 23.842 1.00 61.91 100 SER A CA 1
ATOM 779 C C . SER A 1 100 ? 1.224 -2.112 25.054 1.00 61.91 100 SER A C 1
ATOM 781 O O . SER A 1 100 ? 0.563 -2.256 26.085 1.00 61.91 100 SER A O 1
ATOM 783 N N . GLY A 1 101 ? 2.163 -1.167 24.923 1.00 56.09 101 GLY A N 1
ATOM 784 C CA . GLY A 1 101 ? 2.620 -0.259 25.976 1.00 56.09 101 GLY A CA 1
ATOM 785 C C . GLY A 1 101 ? 3.692 -0.859 26.896 1.00 56.09 101 GLY A C 1
ATOM 786 O O . GLY A 1 101 ? 4.154 -0.179 27.810 1.00 56.09 101 GLY A O 1
ATOM 787 N N . LYS A 1 102 ? 4.093 -2.118 26.676 1.00 58.84 102 LYS A N 1
ATOM 788 C CA . LYS A 1 102 ? 5.226 -2.790 27.337 1.00 58.84 102 LYS A CA 1
ATOM 789 C C . LYS A 1 102 ? 6.271 -3.101 26.277 1.00 58.84 102 LYS A C 1
ATOM 791 O O . LYS A 1 102 ? 5.861 -3.572 25.232 1.00 58.84 102 LYS A O 1
ATOM 796 N N . GLU A 1 103 ? 7.556 -2.855 26.567 1.00 56.19 103 GLU A N 1
ATOM 797 C CA . GLU A 1 103 ? 8.740 -3.158 25.725 1.00 56.19 103 GLU A CA 1
ATOM 798 C C . GLU A 1 103 ? 8.415 -3.507 24.261 1.00 56.19 103 GLU A C 1
ATOM 800 O O . GLU A 1 103 ? 8.661 -4.609 23.777 1.00 56.19 103 GLU A O 1
ATOM 805 N N . ASP A 1 104 ? 7.808 -2.557 23.548 1.00 64.88 104 ASP A N 1
ATOM 806 C CA . ASP A 1 104 ? 7.432 -2.762 22.160 1.00 64.88 104 ASP A CA 1
ATOM 807 C C . ASP A 1 104 ? 8.684 -2.448 21.335 1.00 64.88 104 ASP A C 1
ATOM 809 O O . ASP A 1 104 ? 8.975 -1.289 21.048 1.00 64.88 104 ASP A O 1
ATOM 813 N N . HIS A 1 105 ? 9.464 -3.474 20.980 1.00 63.28 105 HIS A N 1
ATOM 814 C CA . HIS A 1 105 ? 10.721 -3.319 20.227 1.00 63.28 105 HIS A CA 1
ATOM 815 C C . HIS A 1 105 ? 10.556 -2.497 18.939 1.00 63.28 105 HIS A C 1
ATOM 817 O O . HIS A 1 105 ? 11.469 -1.780 18.532 1.00 63.28 105 HIS A O 1
ATOM 823 N N . LEU A 1 106 ? 9.365 -2.540 18.333 1.00 66.56 106 LEU A N 1
ATOM 824 C CA . LEU A 1 106 ? 9.005 -1.713 17.185 1.00 66.56 106 LEU A CA 1
ATOM 825 C C . LEU A 1 106 ? 9.123 -0.210 17.491 1.00 66.56 106 LEU A C 1
ATOM 827 O O . LEU A 1 106 ? 9.590 0.545 16.644 1.00 66.56 106 LEU A O 1
ATOM 831 N N . ILE A 1 107 ? 8.766 0.228 18.702 1.00 68.06 107 ILE A N 1
ATOM 832 C CA . ILE A 1 107 ? 8.873 1.630 19.115 1.00 68.06 107 ILE A CA 1
ATOM 833 C C . ILE A 1 107 ? 10.329 2.088 19.127 1.00 68.06 107 ILE A C 1
ATOM 835 O O . ILE A 1 107 ? 10.611 3.175 18.636 1.00 68.06 107 ILE A O 1
ATOM 839 N N . GLU A 1 108 ? 11.268 1.273 19.613 1.00 68.94 108 GLU A N 1
ATOM 840 C CA . GLU A 1 108 ? 12.693 1.640 19.606 1.00 68.94 108 GLU A CA 1
ATOM 841 C C . GLU A 1 108 ? 13.231 1.842 18.183 1.00 68.94 108 GLU A C 1
ATOM 843 O O . GLU A 1 108 ? 13.974 2.790 17.931 1.00 68.94 108 GLU A O 1
ATOM 848 N N . HIS A 1 109 ? 12.802 1.012 17.230 1.00 67.19 109 HIS A N 1
ATOM 849 C CA . HIS A 1 109 ? 13.172 1.171 15.822 1.00 67.19 109 HIS A CA 1
ATOM 850 C C . HIS A 1 109 ? 12.494 2.377 15.158 1.00 67.19 109 HIS A C 1
ATOM 852 O O . HIS A 1 109 ? 13.094 3.051 14.317 1.00 67.19 109 HIS A O 1
ATOM 858 N N . LEU A 1 110 ? 11.251 2.677 15.539 1.00 67.81 110 LEU A N 1
ATOM 859 C CA . LEU A 1 110 ? 10.505 3.808 14.995 1.00 67.81 110 LEU A CA 1
ATOM 860 C C . LEU A 1 110 ? 10.965 5.153 15.563 1.00 67.81 110 LEU A C 1
ATOM 862 O O . LEU A 1 110 ? 10.895 6.138 14.836 1.00 67.81 110 LEU A O 1
ATOM 866 N N . LYS A 1 111 ? 11.478 5.217 16.801 1.00 69.06 111 LYS A N 1
ATOM 867 C CA . LYS A 1 111 ? 11.922 6.466 17.455 1.00 69.06 111 LYS A CA 1
ATOM 868 C C . LYS A 1 111 ? 12.849 7.310 16.585 1.00 69.06 111 LYS A C 1
ATOM 870 O O . LYS A 1 111 ? 12.607 8.499 16.442 1.00 69.06 111 LYS A O 1
ATOM 875 N N . ILE A 1 112 ? 13.859 6.692 15.968 1.00 68.12 112 ILE A N 1
ATOM 876 C CA . ILE A 1 112 ? 14.836 7.400 15.121 1.00 68.12 112 ILE A CA 1
ATOM 877 C C . ILE A 1 112 ? 14.140 8.082 13.937 1.00 68.12 112 ILE A C 1
ATOM 879 O O . ILE A 1 112 ? 14.469 9.209 13.577 1.00 68.12 112 ILE A O 1
ATOM 883 N N . ASN A 1 113 ? 13.156 7.405 13.348 1.00 64.94 113 ASN A N 1
ATOM 884 C CA . ASN A 1 113 ? 12.404 7.925 12.213 1.00 64.94 113 ASN A CA 1
ATOM 885 C C . ASN A 1 113 ? 11.347 8.950 12.652 1.00 64.94 113 ASN A C 1
ATOM 887 O O . ASN A 1 113 ? 11.126 9.929 11.947 1.00 64.94 113 ASN A O 1
ATOM 891 N N . LEU A 1 114 ? 10.732 8.763 13.825 1.00 64.75 114 LEU A N 1
ATOM 892 C CA . LEU A 1 114 ? 9.763 9.693 14.411 1.00 64.75 114 LEU A CA 1
ATOM 893 C C . LEU A 1 114 ? 10.409 11.016 14.840 1.00 64.75 114 LEU A C 1
ATOM 895 O O . LEU A 1 114 ? 9.833 12.068 14.591 1.00 64.75 114 LEU A O 1
ATOM 899 N N . ASP A 1 115 ? 11.607 10.983 15.428 1.00 63.94 115 ASP A N 1
ATOM 900 C CA . ASP A 1 115 ? 12.350 12.192 15.815 1.00 63.94 115 ASP A CA 1
ATOM 901 C C . ASP A 1 115 ? 12.721 13.063 14.600 1.00 63.94 115 ASP A C 1
ATOM 903 O O . ASP A 1 115 ? 12.830 14.283 14.717 1.00 63.94 115 ASP A O 1
ATOM 907 N N . ALA A 1 116 ? 12.896 12.448 13.426 1.00 61.03 116 ALA A N 1
ATOM 908 C CA . ALA A 1 116 ? 13.183 13.139 12.170 1.00 61.03 116 ALA A CA 1
ATOM 909 C C . ALA A 1 116 ? 11.921 13.482 11.353 1.00 61.03 116 ALA A C 1
ATOM 911 O O . ALA A 1 116 ? 12.013 14.180 10.339 1.00 61.03 116 ALA A O 1
ATOM 912 N N . ALA A 1 117 ? 10.745 12.996 11.757 1.00 57.97 117 ALA A N 1
ATOM 913 C CA . ALA A 1 117 ? 9.518 13.157 10.993 1.00 57.97 117 ALA A CA 1
ATOM 914 C C . ALA A 1 117 ? 8.970 14.586 11.118 1.00 57.97 117 ALA A C 1
ATOM 916 O O . ALA A 1 117 ? 8.725 15.097 12.208 1.00 57.97 117 ALA A O 1
ATOM 917 N N . THR A 1 118 ? 8.724 15.235 9.978 1.00 53.41 118 THR A N 1
ATOM 918 C CA . THR A 1 118 ? 8.124 16.581 9.933 1.00 53.41 118 THR A CA 1
ATOM 919 C C . THR A 1 118 ? 6.619 16.563 10.234 1.00 53.41 118 THR A C 1
ATOM 921 O O . THR A 1 118 ? 6.058 17.580 10.635 1.00 53.41 118 THR A O 1
ATOM 924 N N . GLN A 1 119 ? 5.958 15.413 10.065 1.00 52.34 119 GLN A N 1
ATOM 925 C CA . GLN A 1 119 ? 4.561 15.177 10.438 1.00 52.34 119 GLN A CA 1
ATOM 926 C C . GLN A 1 119 ? 4.405 13.749 10.967 1.00 52.34 119 GLN A C 1
ATOM 928 O O . GLN A 1 119 ? 4.983 12.815 10.415 1.00 52.34 119 GLN A O 1
ATOM 933 N N . VAL A 1 120 ? 3.614 13.587 12.028 1.00 56.84 120 VAL A N 1
ATOM 934 C CA . VAL A 1 120 ? 3.296 12.294 12.647 1.00 56.84 120 VAL A CA 1
ATOM 935 C C . VAL A 1 120 ? 1.804 12.275 12.978 1.00 56.84 120 VAL A C 1
ATOM 937 O O . VAL A 1 120 ? 1.258 13.283 13.428 1.00 56.84 120 VAL A O 1
ATOM 940 N N . ASP A 1 121 ? 1.146 11.136 12.752 1.00 54.56 121 ASP A N 1
ATOM 941 C CA . ASP A 1 121 ? -0.245 10.917 13.161 1.00 54.56 121 ASP A CA 1
ATOM 942 C C . ASP A 1 121 ? -0.390 11.089 14.687 1.00 54.56 121 ASP A C 1
ATOM 944 O O . ASP A 1 121 ? 0.432 10.596 15.465 1.00 54.56 121 ASP A O 1
ATOM 948 N N . ALA A 1 122 ? -1.445 11.779 15.128 1.00 49.81 122 ALA A N 1
ATOM 949 C CA . ALA A 1 122 ? -1.711 12.077 16.533 1.00 49.81 122 ALA A CA 1
ATOM 950 C C . ALA A 1 122 ? -1.680 10.831 17.437 1.00 49.81 122 ALA A C 1
ATOM 952 O O . ALA A 1 122 ? -1.233 10.928 18.579 1.00 49.81 122 ALA A O 1
ATOM 953 N N . ALA A 1 123 ? -2.078 9.656 16.935 1.00 54.28 123 ALA A N 1
ATOM 954 C CA . ALA A 1 123 ? -2.015 8.408 17.698 1.00 54.28 123 ALA A CA 1
ATOM 955 C C . ALA A 1 123 ? -0.572 7.993 18.065 1.00 54.28 123 ALA A C 1
ATOM 957 O O . ALA A 1 123 ? -0.341 7.453 19.148 1.00 54.28 123 ALA A O 1
ATOM 958 N N . LEU A 1 124 ? 0.408 8.286 17.201 1.00 54.09 124 LEU A N 1
ATOM 959 C CA . LEU A 1 124 ? 1.838 8.037 17.430 1.00 54.09 124 LEU A CA 1
ATOM 960 C C . LEU A 1 124 ? 2.491 9.132 18.285 1.00 54.09 124 LEU A C 1
ATOM 962 O O . LEU A 1 124 ? 3.398 8.837 19.063 1.00 54.09 124 LEU A O 1
ATOM 966 N N . SER A 1 125 ? 1.989 10.370 18.227 1.00 53.03 125 SER A N 1
ATOM 967 C CA . SER A 1 125 ? 2.453 11.482 19.072 1.00 53.03 125 SER A CA 1
ATOM 968 C C . SER A 1 125 ? 2.363 11.160 20.570 1.00 53.03 125 SER A C 1
ATOM 970 O O . SER A 1 125 ? 3.235 11.558 21.342 1.00 53.03 125 SER A O 1
ATOM 972 N N . PHE A 1 126 ? 1.360 10.385 20.995 1.00 52.94 126 PHE A N 1
ATOM 973 C CA . PHE A 1 126 ? 1.197 9.975 22.397 1.00 52.94 126 PHE A CA 1
ATOM 974 C C . PHE A 1 126 ? 2.231 8.953 22.885 1.00 52.94 126 PHE A C 1
ATOM 976 O O . PHE A 1 126 ? 2.386 8.775 24.092 1.00 52.94 126 PHE A O 1
ATOM 983 N N . VAL A 1 127 ? 2.971 8.308 21.978 1.00 57.78 127 VAL A N 1
ATOM 984 C CA . VAL A 1 127 ? 4.074 7.407 22.344 1.00 57.78 127 VAL A CA 1
ATOM 985 C C . VAL A 1 127 ? 5.294 8.206 22.830 1.00 57.78 127 VAL A C 1
ATOM 987 O O . VAL A 1 127 ? 6.105 7.704 23.610 1.00 57.78 127 VAL A O 1
ATOM 990 N N . MET A 1 128 ? 5.418 9.477 22.431 1.00 60.38 128 MET A N 1
ATOM 991 C CA . MET A 1 128 ? 6.561 10.331 22.752 1.00 60.38 128 MET A CA 1
ATOM 992 C C . MET A 1 128 ? 6.211 11.390 23.805 1.00 60.38 128 MET A C 1
ATOM 994 O O . MET A 1 128 ? 5.182 12.062 23.742 1.00 60.38 128 MET A O 1
ATOM 998 N N . ARG A 1 129 ? 7.126 11.629 24.759 1.00 58.50 129 ARG A N 1
ATOM 999 C CA . ARG A 1 129 ? 6.962 12.692 25.777 1.00 58.50 129 ARG A CA 1
ATOM 1000 C C . ARG A 1 129 ? 6.799 14.090 25.165 1.00 58.50 129 ARG A C 1
ATOM 1002 O O . ARG A 1 129 ? 6.202 14.955 25.799 1.00 58.50 129 ARG A O 1
ATOM 1009 N N . SER A 1 130 ? 7.354 14.326 23.976 1.00 59.44 130 SER A N 1
ATOM 1010 C CA . SER A 1 130 ? 7.211 15.577 23.222 1.00 59.44 130 SER A CA 1
ATOM 1011 C C . SER A 1 130 ? 5.800 15.751 22.660 1.00 59.44 130 SER A C 1
ATOM 1013 O O . SER A 1 130 ? 5.240 16.836 22.786 1.00 59.44 130 SER A O 1
ATOM 1015 N N . GLY A 1 131 ? 5.189 14.692 22.125 1.00 55.88 131 GLY A N 1
ATOM 1016 C CA . GLY A 1 131 ? 3.824 14.749 21.604 1.00 55.88 131 GLY A CA 1
ATOM 1017 C C . GLY A 1 131 ? 2.767 14.922 22.692 1.00 55.88 131 GLY A C 1
ATOM 1018 O O . GLY A 1 131 ? 1.815 15.67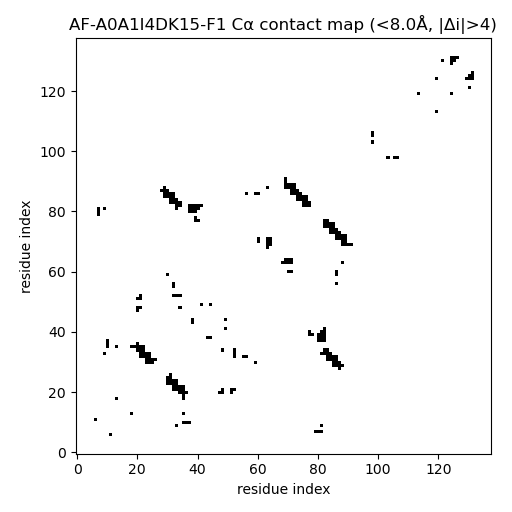1 22.495 1.00 55.88 131 GLY A O 1
ATOM 1019 N N . LEU A 1 132 ? 2.996 14.377 23.892 1.00 58.72 132 LEU A N 1
ATOM 1020 C CA . LEU A 1 132 ? 2.130 14.617 25.057 1.00 58.72 132 LEU A CA 1
ATOM 1021 C C . LEU A 1 132 ? 2.027 16.108 25.442 1.00 58.72 132 LEU A C 1
ATOM 1023 O O . LEU A 1 132 ? 0.998 16.550 25.948 1.00 58.72 132 LEU A O 1
ATOM 1027 N N . LYS A 1 133 ? 3.078 16.902 25.184 1.00 61.69 133 LYS A N 1
ATOM 1028 C CA . LYS A 1 133 ? 3.076 18.353 25.443 1.00 61.69 133 LYS A CA 1
ATOM 1029 C C . LYS A 1 133 ? 2.246 19.148 24.434 1.00 61.69 133 LYS A C 1
ATOM 1031 O O . LYS A 1 133 ? 1.883 20.275 24.744 1.00 61.69 133 LYS A O 1
ATOM 1036 N N . MET A 1 134 ? 1.954 18.588 23.259 1.00 57.91 134 MET A N 1
ATOM 1037 C CA . MET A 1 134 ? 1.163 19.265 22.223 1.00 57.91 134 MET A CA 1
ATOM 1038 C C . MET A 1 134 ? -0.350 19.204 22.481 1.00 57.91 134 MET A C 1
ATOM 1040 O O . MET A 1 134 ? -1.097 19.931 21.836 1.00 57.91 134 MET A O 1
ATOM 1044 N N . VAL A 1 135 ? -0.800 18.357 23.414 1.00 54.94 135 VAL A N 1
ATOM 1045 C CA . VAL A 1 135 ? -2.230 18.126 23.700 1.00 54.94 135 VAL A CA 1
ATOM 1046 C C . VAL A 1 135 ? -2.657 18.720 25.051 1.00 54.94 135 VAL A C 1
ATOM 1048 O O . VAL A 1 135 ? -3.840 18.892 25.314 1.00 54.94 135 VAL A O 1
ATOM 1051 N N . PHE A 1 136 ? -1.712 19.133 25.900 1.00 41.78 136 PHE A N 1
ATOM 1052 C CA . PHE A 1 136 ? -2.036 19.788 27.170 1.00 41.78 136 PHE A CA 1
ATOM 1053 C C . PHE A 1 136 ? -2.467 21.258 26.963 1.00 41.78 136 PHE A C 1
ATOM 1055 O O . PHE A 1 136 ? -1.775 21.974 26.236 1.00 41.78 136 PHE A O 1
ATOM 1062 N N . PRO A 1 137 ? -3.524 21.768 27.636 1.00 51.75 137 PRO A N 1
ATOM 1063 C CA . PRO A 1 137 ? -4.301 21.158 28.715 1.00 51.75 137 PRO A CA 1
ATOM 1064 C C . PRO A 1 137 ? -5.730 20.770 28.278 1.00 51.75 137 PRO A C 1
ATOM 1066 O O . PRO A 1 137 ? -6.694 21.278 28.853 1.00 51.75 137 PRO A O 1
ATOM 1069 N N . TYR A 1 138 ? -5.875 19.904 27.273 1.00 47.56 138 TYR A N 1
ATOM 1070 C CA . TYR A 1 138 ? -7.153 19.252 26.963 1.00 47.56 138 TYR A CA 1
ATOM 1071 C C . TYR A 1 138 ? -7.121 17.777 27.361 1.00 47.56 138 TYR A C 1
ATOM 1073 O O . TYR A 1 138 ? -6.109 17.103 27.062 1.00 47.56 138 TYR A O 1
#

Foldseek 3Di:
DDDPQDPQPLQVVLVVDPDAQWDWDDDPQKIKIFGNDQALDPVRDDPSSVVVSVVVLVVVQVVCCVPVVFGWDWDWDSPSRTTMIIIHGDDPDPDDDCPPPPPNVVCVVCVVVVVVDPDDDLVVLVVDPNSVVVPPPD

Solvent-accessible surface area (backbone atoms only — not comparable to full-atom values): 8548 Å² total; per-residue (Å²): 130,88,77,85,71,74,85,47,64,65,56,63,61,47,73,79,49,99,69,69,60,58,43,78,45,80,55,96,89,26,42,34,40,30,56,59,59,91,32,43,46,81,86,72,51,52,74,65,46,51,49,53,46,52,52,50,51,51,53,53,39,49,49,36,36,74,74,72,72,35,60,48,43,76,43,82,40,52,70,85,59,42,33,32,37,42,36,35,78,44,75,97,62,84,84,74,72,91,68,77,91,57,95,47,66,66,54,68,67,43,46,69,55,56,77,70,46,93,72,76,60,71,81,60,30,65,78,38,80,70,38,50,62,74,50,64,96,112

Nearest PDB structures (foldseek):
  6enz-assembly1_A  TM=2.792E-01  e=2.106E+00  Mus musculus
  6enz-assembly1_B  TM=2.790E-01  e=2.532E+00  Mus musculus
  2jis-assembly1_A  TM=2.954E-01  e=4.677E+00  Homo sapiens
  7a0a-assembly2_D  TM=2.401E-01  e=3.23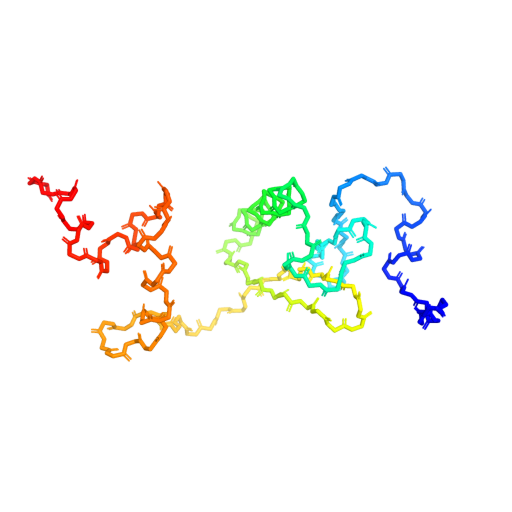6E+00  Mus musculus
  6zek-assembly2_D  TM=2.428E-01  e=4.137E+00  Mus musculus

pLDDT: mean 71.26, std 13.4, range [32.56, 90.0]